Protein AF-A0AAW2YV71-F1 (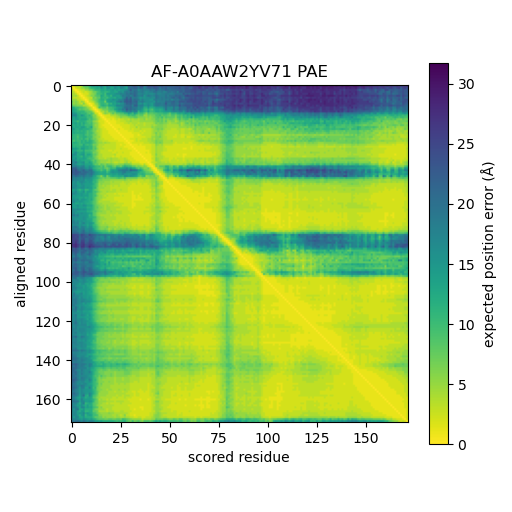afdb_monomer)

Nearest PDB structures (foldseek):
  8rc4-assembly1_h  TM=8.713E-01  e=5.509E-06  Homo sapiens
  9ep4-assembly1_A  TM=8.590E-01  e=9.848E-06  Homo sapiens
  3uq3-assembly1_A  TM=4.508E-01  e=1.657E-01  Saccharomyces cerevisiae S288C
  6sar-assembly1_A  TM=4.017E-01  e=3.109E-01  Escherichia coli K-12
  7dkh-assembly2_E  TM=3.532E-01  e=6.746E-01  Saccharomyces cerevisiae S288C

Organism: NCBI:txid1008807

Solvent-accessible surface area (backbone atoms only — not comparable to full-atom values): 9852 Å² total; per-residue (Å²): 110,70,75,58,56,63,54,47,59,76,73,52,87,81,46,64,68,55,30,50,52,49,17,51,56,24,47,79,67,70,35,34,68,61,15,39,49,37,44,47,73,71,49,59,90,79,58,54,58,69,58,52,52,51,38,29,53,27,27,45,74,71,67,37,47,49,52,23,56,46,51,47,62,64,59,54,50,92,49,79,88,56,69,70,78,56,72,64,56,52,53,51,63,72,68,45,96,66,82,50,74,91,44,61,85,46,57,79,52,64,64,58,46,53,50,51,33,52,50,22,55,79,69,65,36,60,70,57,25,51,51,45,56,54,56,63,67,36,77,77,60,41,83,87,52,53,71,66,58,42,48,53,50,47,53,50,41,50,52,54,43,53,52,51,50,45,58,50,61,76,72,108

Foldseek 3Di:
DVVVLVVVCVVDVLDLVSLLVQLVVCLVVLVLLSSLLSCLVNPVLPDALVSLLSNLVSCVVVLVLLLSLLSVVSSLPPPPVSAADDPVNLVSLLPRPDHDQVNLLLDLRPRVLVSNLVSCVVVVVVVSNVVSVVSCPDPLSDPPDDPVSVVVVNVVSSVVSSVVSSVVSVVD

Secondary structure (DSSP, 8-state):
-HHHHHHHTTT-TT-HHHHHHHHHHHHHTT-HHHHHHHHHHT-GGGS-HHHHHHHHHHHHHTT-HHHHHHHHHHHT-S-GGG-S--HHHHHHHHTSSS--GGGGGG---HHHHHHHHHHHHHTT-HHHHHHHHHHHT-GGG-TTS-HHHHHHHHHHHHHHHHHHHHHHHHH-

Mean predicted aligned error: 7.39 Å

Structure (mmCIF, N/CA/C/O backbone):
data_AF-A0AAW2YV71-F1
#
_entry.id   AF-A0AAW2YV71-F1
#
loop_
_atom_site.group_PDB
_atom_site.id
_atom_site.type_symbol
_atom_site.label_atom_id
_atom_site.label_alt_id
_atom_site.label_comp_id
_atom_site.label_asym_id
_atom_site.label_entity_id
_atom_site.label_seq_id
_atom_site.pdbx_PDB_ins_code
_atom_site.Cartn_x
_atom_site.Cartn_y
_atom_site.Cartn_z
_atom_site.occupancy
_atom_site.B_iso_or_equiv
_atom_site.auth_seq_id
_atom_site.auth_comp_id
_atom_site.auth_asym_id
_atom_site.auth_atom_id
_atom_site.pdbx_PDB_model_num
ATOM 1 N N . MET A 1 1 ? 15.832 10.268 -28.135 1.00 47.94 1 MET A N 1
ATOM 2 C CA . MET A 1 1 ? 15.521 10.468 -26.705 1.00 47.94 1 MET A CA 1
ATOM 3 C C . MET A 1 1 ? 16.607 9.906 -25.795 1.00 47.94 1 MET A C 1
ATOM 5 O O . MET A 1 1 ? 17.081 10.662 -24.960 1.00 47.94 1 MET A O 1
ATOM 9 N N . ASP A 1 2 ? 17.094 8.676 -26.006 1.00 49.88 2 ASP A N 1
ATOM 10 C CA . ASP A 1 2 ? 18.082 8.044 -25.104 1.00 49.88 2 ASP A CA 1
ATOM 11 C C . ASP A 1 2 ? 19.356 8.883 -24.848 1.00 49.88 2 ASP A C 1
ATOM 13 O O . ASP A 1 2 ? 19.810 8.979 -23.715 1.00 49.88 2 ASP A O 1
ATOM 17 N N . ARG A 1 3 ? 19.896 9.589 -25.857 1.00 48.59 3 ARG A N 1
ATOM 18 C CA . ARG A 1 3 ? 21.093 10.448 -25.691 1.00 48.59 3 ARG A CA 1
ATOM 19 C C . ARG A 1 3 ? 20.883 11.708 -24.839 1.00 48.59 3 ARG A C 1
ATOM 21 O O . ARG A 1 3 ? 21.855 12.217 -24.292 1.00 48.59 3 ARG A O 1
ATOM 28 N N . LEU A 1 4 ? 19.659 12.237 -24.766 1.00 51.41 4 LEU A N 1
ATOM 29 C CA . LEU A 1 4 ? 19.346 13.412 -23.939 1.00 51.41 4 LEU A CA 1
ATOM 30 C C . LEU A 1 4 ? 19.208 13.000 -22.473 1.00 51.41 4 LEU A C 1
ATOM 32 O O . LEU A 1 4 ? 19.786 13.637 -21.601 1.00 51.41 4 LEU A O 1
ATOM 36 N N . VAL A 1 5 ? 18.547 11.867 -22.236 1.00 53.09 5 VAL A N 1
ATOM 37 C CA . VAL A 1 5 ? 18.389 11.251 -20.915 1.00 53.09 5 VAL A CA 1
ATOM 38 C C . VAL A 1 5 ? 19.754 10.930 -20.290 1.00 53.09 5 VAL A C 1
ATOM 40 O O . VAL A 1 5 ? 20.014 11.325 -19.158 1.00 53.09 5 VAL A O 1
ATOM 43 N N . SER A 1 6 ? 20.687 10.336 -21.050 1.00 50.84 6 SER A N 1
ATOM 44 C CA . SER A 1 6 ? 22.065 10.075 -20.582 1.00 50.84 6 SER A CA 1
ATOM 45 C C . SER A 1 6 ? 22.850 11.331 -20.193 1.00 50.84 6 SER A C 1
ATOM 47 O O . SER A 1 6 ? 23.796 11.243 -19.416 1.00 50.84 6 SER A O 1
ATOM 49 N N . ARG A 1 7 ? 22.485 12.494 -20.742 1.00 48.72 7 ARG A N 1
ATOM 50 C CA . ARG A 1 7 ? 23.185 13.761 -20.505 1.00 48.72 7 ARG A CA 1
ATOM 51 C C . ARG A 1 7 ? 22.640 14.502 -19.284 1.00 48.72 7 ARG A C 1
ATOM 53 O O . ARG A 1 7 ? 23.411 15.169 -18.609 1.00 48.72 7 ARG A O 1
ATOM 60 N N . VAL A 1 8 ? 21.357 14.325 -18.968 1.00 50.69 8 VAL A N 1
ATOM 61 C CA . VAL A 1 8 ? 20.736 14.829 -17.730 1.00 50.69 8 VAL A CA 1
ATOM 62 C C . VAL A 1 8 ? 21.226 14.042 -16.505 1.00 50.69 8 VAL A C 1
ATOM 64 O O . VAL A 1 8 ? 21.525 14.655 -15.486 1.00 50.69 8 VAL A O 1
ATOM 67 N N . ILE A 1 9 ? 21.468 12.726 -16.643 1.00 50.69 9 ILE A N 1
ATOM 68 C CA . ILE A 1 9 ? 22.082 11.869 -15.600 1.00 50.69 9 ILE A CA 1
ATOM 69 C C . ILE A 1 9 ? 23.417 12.432 -15.076 1.00 50.69 9 ILE A C 1
ATOM 71 O O . ILE A 1 9 ? 23.764 12.228 -13.916 1.00 50.69 9 ILE A O 1
ATOM 75 N N . GLN A 1 10 ? 24.181 13.129 -15.923 1.00 51.56 10 GLN A N 1
ATOM 76 C CA . GLN A 1 10 ? 25.476 1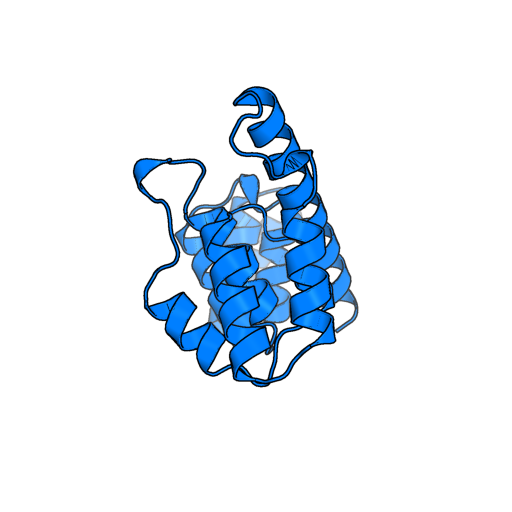3.703 -15.546 1.00 51.56 10 GLN A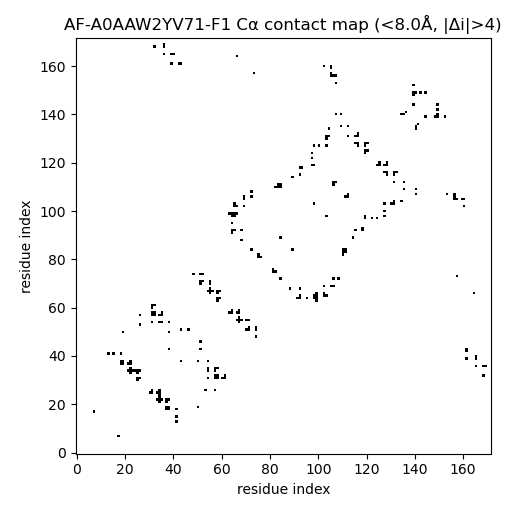 CA 1
ATOM 77 C C . GLN A 1 10 ? 25.370 15.065 -14.848 1.00 51.56 10 GLN A C 1
ATOM 79 O O . GLN A 1 10 ? 26.365 15.518 -14.288 1.00 51.56 10 GLN A O 1
ATOM 84 N N . LEU A 1 11 ? 24.214 15.732 -14.917 1.00 53.56 11 LEU A N 1
ATOM 85 C CA . LEU A 1 11 ? 24.061 17.129 -14.507 1.00 53.56 11 LEU A CA 1
ATOM 86 C C . LEU A 1 11 ? 23.401 17.281 -13.133 1.00 53.56 11 LEU A C 1
ATOM 88 O O . LEU A 1 11 ? 23.858 18.125 -12.369 1.00 53.56 11 LEU A O 1
ATOM 92 N N . ASP A 1 12 ? 22.397 16.462 -12.796 1.00 53.09 12 ASP A N 1
ATOM 93 C CA . ASP A 1 12 ? 21.813 16.438 -11.446 1.00 53.09 12 ASP A CA 1
ATOM 94 C C . ASP A 1 12 ? 21.115 15.092 -11.133 1.00 53.09 12 ASP A C 1
ATOM 96 O O . ASP A 1 12 ? 20.004 14.836 -11.602 1.00 53.09 12 ASP A O 1
ATOM 100 N N . PRO A 1 13 ? 21.742 14.199 -10.345 1.00 55.97 13 PRO A N 1
ATOM 101 C CA . PRO A 1 13 ? 21.164 12.908 -9.965 1.00 55.97 13 PRO A CA 1
ATOM 102 C C . PRO A 1 13 ? 19.967 12.978 -8.999 1.00 55.97 13 PRO A C 1
ATOM 104 O O . PRO A 1 13 ? 19.432 11.916 -8.662 1.00 55.97 13 PRO A O 1
ATOM 107 N N . GLN A 1 14 ? 19.603 14.171 -8.504 1.00 60.00 14 GLN A N 1
ATOM 108 C CA . GLN A 1 14 ? 18.511 14.398 -7.544 1.00 60.00 14 GLN A CA 1
ATOM 109 C C . GLN A 1 14 ? 17.298 15.122 -8.156 1.00 60.00 14 GLN A C 1
ATOM 111 O O . GLN A 1 14 ? 16.383 15.513 -7.431 1.00 60.00 14 GLN A O 1
ATOM 116 N N . ASP A 1 15 ? 17.262 15.299 -9.479 1.00 71.00 15 ASP A N 1
ATOM 117 C CA . ASP A 1 15 ? 16.137 15.955 -10.142 1.00 71.00 15 ASP A CA 1
ATOM 118 C C . ASP A 1 15 ? 14.883 15.054 -10.156 1.00 71.00 15 ASP A C 1
ATOM 120 O O . ASP A 1 15 ? 14.797 14.049 -10.868 1.00 71.00 15 ASP A O 1
ATOM 124 N N . VAL A 1 16 ? 13.865 15.450 -9.389 1.00 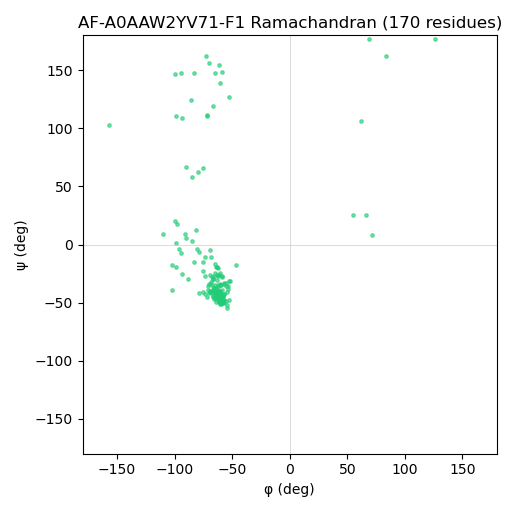67.06 16 VAL A N 1
ATOM 125 C CA . VAL A 1 16 ? 12.561 14.770 -9.299 1.00 67.06 16 VAL A CA 1
ATOM 126 C C . VAL A 1 16 ? 11.879 14.657 -10.670 1.00 67.06 16 VAL A C 1
ATOM 128 O O . VAL A 1 16 ? 11.211 13.658 -10.952 1.00 67.06 16 VAL A O 1
ATOM 131 N N . MET A 1 17 ? 12.074 15.643 -11.554 1.00 70.19 17 MET A N 1
ATOM 132 C CA . MET A 1 17 ? 11.511 15.633 -12.909 1.00 70.19 17 MET A CA 1
ATOM 133 C C . MET A 1 17 ? 12.179 14.581 -13.793 1.00 70.19 17 MET A C 1
ATOM 135 O O . MET A 1 17 ? 11.521 13.971 -14.641 1.00 70.19 17 MET A O 1
ATOM 139 N N . PHE A 1 18 ? 13.473 14.338 -13.584 1.00 75.50 18 PHE A N 1
ATOM 140 C CA . PHE A 1 18 ? 14.204 13.297 -14.292 1.00 75.50 18 PHE A CA 1
ATOM 141 C C . PHE A 1 18 ? 13.680 11.907 -13.927 1.00 75.50 18 PHE A C 1
ATOM 143 O O . PHE A 1 18 ? 13.408 11.100 -14.816 1.00 75.50 18 PHE A O 1
ATOM 150 N N . ASP A 1 19 ? 13.487 11.629 -12.640 1.00 72.12 19 ASP A N 1
ATOM 151 C CA . ASP A 1 19 ? 13.000 10.321 -12.202 1.00 72.12 19 ASP A CA 1
ATOM 152 C C . ASP A 1 19 ? 11.544 10.065 -12.619 1.00 72.12 19 ASP A C 1
ATOM 154 O O . ASP A 1 19 ? 11.208 8.934 -12.972 1.00 72.12 19 ASP A O 1
ATOM 158 N N . ALA A 1 20 ? 10.702 11.103 -12.695 1.00 71.94 20 ALA A N 1
ATOM 159 C CA . ALA A 1 20 ? 9.371 10.989 -13.296 1.00 71.94 20 ALA A CA 1
ATOM 160 C C . ALA A 1 20 ? 9.444 10.614 -14.790 1.00 71.94 20 ALA A C 1
ATOM 162 O O . ALA A 1 20 ? 8.748 9.702 -15.239 1.00 71.94 20 ALA A O 1
ATOM 163 N N . LEU A 1 21 ? 10.330 11.261 -15.558 1.00 79.06 21 LEU A N 1
ATOM 164 C CA . LEU A 1 21 ? 10.531 10.962 -16.980 1.00 79.06 21 LEU A CA 1
ATOM 165 C C . LEU A 1 21 ? 11.110 9.556 -17.204 1.00 79.06 21 LEU A C 1
ATOM 167 O O . LEU A 1 21 ? 10.716 8.856 -18.138 1.00 79.06 21 LEU A O 1
ATOM 171 N N . MET A 1 22 ? 12.040 9.127 -16.349 1.00 79.50 22 MET A N 1
ATOM 172 C CA . MET A 1 22 ? 12.558 7.760 -16.366 1.00 79.50 22 MET A CA 1
ATOM 173 C C . MET A 1 22 ? 11.468 6.751 -16.028 1.00 79.50 22 MET A C 1
ATOM 175 O O . MET A 1 22 ? 11.365 5.730 -16.708 1.00 79.50 22 MET A O 1
ATOM 179 N N . GLY A 1 23 ? 10.634 7.050 -15.029 1.00 80.31 23 GLY A N 1
ATOM 180 C CA . GLY A 1 23 ? 9.450 6.268 -14.693 1.00 80.31 23 GLY A CA 1
ATOM 181 C C . GLY A 1 23 ? 8.549 6.050 -15.907 1.00 80.31 23 GLY A C 1
ATOM 182 O O . GLY A 1 23 ? 8.198 4.910 -16.206 1.00 80.31 23 GLY A O 1
ATOM 183 N N . ASP A 1 24 ? 8.260 7.111 -16.660 1.00 81.38 24 ASP A N 1
ATOM 184 C CA . ASP A 1 24 ? 7.461 7.050 -17.889 1.00 81.38 24 ASP A CA 1
ATOM 185 C C . ASP A 1 24 ? 8.122 6.196 -18.979 1.00 81.38 24 ASP A C 1
ATOM 187 O O . ASP A 1 24 ? 7.484 5.316 -19.556 1.00 81.38 24 ASP A O 1
ATOM 191 N N . LEU A 1 25 ? 9.427 6.373 -19.208 1.00 85.94 25 LEU A N 1
ATOM 192 C CA . LEU A 1 25 ? 10.173 5.565 -20.174 1.00 85.94 25 LEU A CA 1
ATOM 193 C C . LEU A 1 25 ? 10.158 4.071 -19.809 1.00 85.94 25 LEU A C 1
ATOM 195 O O . LEU A 1 25 ? 10.072 3.212 -20.689 1.00 85.94 25 LEU A O 1
ATOM 199 N N . TYR A 1 26 ? 10.282 3.747 -18.521 1.00 87.88 26 TYR A N 1
ATOM 200 C CA . TYR A 1 26 ? 10.211 2.370 -18.044 1.00 87.88 26 TYR A CA 1
ATOM 201 C C . TYR A 1 26 ? 8.800 1.798 -18.163 1.00 87.88 26 TYR A C 1
ATOM 203 O O . TYR A 1 26 ? 8.659 0.651 -18.589 1.00 87.88 26 TYR A O 1
ATOM 211 N N . TYR A 1 27 ? 7.774 2.596 -17.866 1.00 86.81 27 TYR A N 1
ATOM 212 C CA . TYR A 1 27 ? 6.375 2.219 -18.048 1.00 86.81 27 TYR A CA 1
ATOM 213 C C . TYR A 1 27 ? 6.087 1.827 -19.503 1.00 86.81 27 TYR A C 1
ATOM 215 O O . TYR A 1 27 ? 5.607 0.723 -19.760 1.00 86.81 27 TYR A O 1
ATOM 223 N N . ASP A 1 28 ? 6.481 2.672 -20.461 1.00 88.88 28 ASP A N 1
ATOM 224 C CA . ASP A 1 28 ? 6.285 2.431 -21.898 1.00 88.88 28 ASP A CA 1
ATOM 225 C C . ASP A 1 28 ? 7.034 1.186 -22.400 1.00 88.88 28 ASP A C 1
ATOM 227 O O . ASP A 1 28 ? 6.636 0.546 -23.374 1.00 88.88 28 ASP A O 1
ATOM 231 N N . ARG A 1 29 ? 8.126 0.815 -21.721 1.00 91.62 29 ARG A N 1
ATOM 232 C CA . ARG A 1 29 ? 8.927 -0.385 -22.007 1.00 91.62 29 ARG A CA 1
ATOM 233 C C . ARG A 1 29 ? 8.471 -1.622 -21.223 1.00 91.62 29 ARG A C 1
ATOM 235 O O . ARG A 1 29 ? 9.188 -2.621 -21.241 1.00 91.62 29 ARG A O 1
ATOM 242 N N . ALA A 1 30 ? 7.332 -1.561 -20.528 1.00 90.50 30 ALA A N 1
ATOM 243 C CA . ALA A 1 30 ? 6.825 -2.614 -19.641 1.00 90.50 30 ALA A CA 1
ATOM 244 C C . ALA A 1 30 ? 7.818 -3.043 -18.537 1.00 90.50 30 ALA A C 1
ATOM 246 O O . ALA A 1 30 ? 7.762 -4.155 -18.012 1.00 90.50 30 ALA A O 1
ATOM 247 N N . LYS A 1 31 ? 8.736 -2.147 -18.161 1.00 91.81 31 LYS A N 1
ATOM 248 C CA . LYS A 1 31 ? 9.697 -2.311 -17.064 1.00 91.81 31 LYS A CA 1
ATOM 249 C C . LYS A 1 31 ? 9.086 -1.791 -15.766 1.00 91.81 31 LYS A C 1
ATOM 251 O O . LYS A 1 31 ? 9.465 -0.749 -15.232 1.00 91.81 31 LYS A O 1
ATOM 256 N N . TYR A 1 32 ? 8.054 -2.491 -15.303 1.00 92.81 32 TYR A N 1
ATOM 257 C CA . TYR A 1 32 ? 7.184 -2.022 -14.223 1.00 92.81 32 TYR A CA 1
ATOM 258 C C . TYR A 1 32 ? 7.913 -1.864 -12.885 1.00 92.81 32 TYR A C 1
ATOM 260 O O . TYR A 1 32 ? 7.656 -0.907 -12.157 1.00 92.81 32 TYR A O 1
ATOM 268 N N . LYS A 1 33 ? 8.856 -2.760 -12.571 1.00 93.25 33 LYS A N 1
ATOM 269 C CA . LYS A 1 33 ? 9.656 -2.683 -11.341 1.00 93.25 33 LYS A CA 1
ATOM 270 C C . LYS A 1 33 ? 10.522 -1.424 -11.338 1.00 93.25 33 LYS A C 1
ATOM 272 O O . LYS A 1 33 ? 10.515 -0.672 -10.367 1.00 93.25 33 LYS A O 1
ATOM 277 N N . GLU A 1 34 ? 11.248 -1.183 -12.424 1.00 90.25 34 GLU A N 1
ATOM 278 C CA . GLU A 1 34 ? 12.135 -0.031 -12.569 1.00 90.25 34 GLU A CA 1
ATOM 279 C C . GLU A 1 34 ? 11.356 1.284 -12.577 1.00 90.25 34 GLU A C 1
ATOM 281 O O . GLU A 1 34 ? 11.802 2.253 -11.965 1.00 90.25 34 GLU A O 1
ATOM 286 N N . CYS A 1 35 ? 10.169 1.297 -13.193 1.00 89.31 35 CYS A N 1
ATOM 287 C CA . CYS A 1 35 ? 9.247 2.429 -13.142 1.00 89.31 35 CYS A CA 1
ATOM 288 C C . CYS A 1 35 ? 8.932 2.824 -11.692 1.00 89.31 35 CYS A C 1
ATOM 290 O O . CYS A 1 35 ? 9.163 3.967 -11.299 1.00 89.31 35 CYS A O 1
ATOM 292 N N . VAL A 1 36 ? 8.472 1.867 -10.878 1.00 88.94 36 VAL A N 1
ATOM 293 C CA . VAL A 1 36 ? 8.100 2.143 -9.484 1.00 88.94 36 VAL A CA 1
ATOM 294 C C . VAL A 1 36 ? 9.327 2.526 -8.658 1.00 88.94 36 VAL A C 1
ATOM 296 O O . VAL A 1 36 ? 9.273 3.511 -7.931 1.00 88.94 36 VAL A O 1
ATOM 299 N N . LEU A 1 37 ? 10.456 1.823 -8.797 1.00 89.44 37 LEU A N 1
ATOM 300 C CA . LEU A 1 37 ? 11.683 2.148 -8.057 1.00 89.44 37 LEU A CA 1
ATOM 301 C C . LEU A 1 37 ? 12.159 3.584 -8.305 1.00 89.44 37 LEU A C 1
ATOM 303 O O . LEU A 1 37 ? 12.534 4.264 -7.352 1.00 89.44 37 LEU A O 1
ATOM 307 N N . HIS A 1 38 ? 12.114 4.056 -9.553 1.00 83.88 38 HIS A N 1
ATOM 308 C CA . HIS A 1 38 ? 12.497 5.431 -9.880 1.00 83.88 38 HIS A CA 1
ATOM 309 C C . HIS A 1 38 ? 11.555 6.464 -9.258 1.00 83.88 38 HIS A C 1
ATOM 311 O O . HIS A 1 38 ? 12.028 7.457 -8.710 1.00 83.88 38 HIS A O 1
ATOM 317 N N . VAL A 1 39 ? 10.244 6.214 -9.263 1.00 81.88 39 VAL A N 1
ATOM 318 C CA . VAL A 1 39 ? 9.278 7.114 -8.615 1.00 81.88 39 VAL A CA 1
ATOM 319 C C . VAL A 1 39 ? 9.460 7.123 -7.093 1.00 81.88 39 VAL A C 1
ATOM 321 O O . VAL A 1 39 ? 9.494 8.185 -6.475 1.00 81.88 39 VAL A O 1
ATOM 324 N N . LEU A 1 40 ? 9.624 5.955 -6.466 1.00 82.94 40 LEU A N 1
ATOM 325 C CA . LEU A 1 40 ? 9.761 5.854 -5.009 1.00 82.94 40 LEU A CA 1
ATOM 326 C C . LEU A 1 40 ? 11.068 6.477 -4.484 1.00 82.94 40 LEU A C 1
ATOM 328 O O . LEU A 1 40 ? 11.094 6.966 -3.353 1.00 82.94 40 LEU A O 1
ATOM 332 N N . LYS A 1 41 ? 12.134 6.504 -5.298 1.00 79.31 41 LYS A N 1
ATOM 333 C CA . LYS A 1 41 ? 13.461 7.025 -4.927 1.00 79.31 41 LYS A CA 1
ATOM 334 C C . LYS A 1 41 ? 13.431 8.470 -4.408 1.00 79.31 41 LYS A C 1
ATOM 336 O O . LYS A 1 41 ? 14.198 8.793 -3.506 1.00 79.31 41 LYS A O 1
ATOM 341 N N . ASN A 1 42 ? 12.529 9.315 -4.915 1.00 68.38 42 ASN A N 1
ATOM 342 C CA . ASN A 1 42 ? 12.416 10.723 -4.497 1.00 68.38 42 ASN A CA 1
ATOM 343 C C . ASN A 1 42 ? 11.323 10.996 -3.462 1.00 68.38 42 ASN A C 1
ATOM 345 O O . ASN A 1 42 ? 10.943 12.148 -3.282 1.00 68.38 42 ASN A O 1
ATOM 349 N N . LYS A 1 43 ? 10.831 9.960 -2.771 1.00 68.06 43 LYS A N 1
ATOM 350 C CA . LYS A 1 43 ? 9.694 10.034 -1.842 1.00 68.06 43 LYS A CA 1
ATOM 351 C C . LYS A 1 43 ? 8.389 10.459 -2.563 1.00 68.06 43 LYS A C 1
ATOM 353 O O . LYS A 1 43 ? 8.188 11.633 -2.862 1.00 68.06 43 LYS A O 1
ATOM 358 N N . PRO A 1 44 ? 7.444 9.525 -2.781 1.00 57.88 44 PRO A N 1
ATOM 359 C CA . PRO A 1 44 ? 6.144 9.694 -3.454 1.00 57.88 44 PRO A CA 1
ATOM 360 C C . PRO A 1 44 ? 5.288 10.899 -3.053 1.00 57.88 44 PRO A C 1
ATOM 362 O O . PRO A 1 44 ? 4.389 11.273 -3.795 1.00 57.88 44 PRO A O 1
ATOM 365 N N . ILE A 1 45 ? 5.569 11.510 -1.902 1.00 55.50 45 ILE A N 1
ATOM 366 C CA . ILE A 1 45 ? 4.838 12.640 -1.317 1.00 55.50 45 ILE A CA 1
ATOM 367 C C . ILE A 1 45 ? 4.885 13.889 -2.223 1.00 55.50 45 ILE A C 1
ATOM 369 O O . ILE A 1 45 ? 4.028 14.760 -2.120 1.00 55.50 45 ILE A O 1
ATOM 373 N N . VAL A 1 46 ? 5.851 13.969 -3.143 1.00 58.59 46 VAL A N 1
ATOM 374 C CA . VAL A 1 46 ? 6.021 15.104 -4.072 1.00 58.59 46 VAL A CA 1
ATOM 375 C C . VAL A 1 46 ? 5.337 14.868 -5.430 1.00 58.59 46 VAL A C 1
ATOM 377 O O . VAL A 1 46 ? 5.278 15.770 -6.265 1.00 58.59 46 VAL A O 1
ATOM 380 N N . PHE A 1 47 ? 4.822 13.665 -5.692 1.00 65.81 47 PHE A N 1
ATOM 381 C CA . PHE A 1 47 ? 4.371 13.288 -7.030 1.00 65.81 47 PHE A CA 1
ATOM 382 C C . PHE A 1 47 ? 2.876 13.520 -7.249 1.00 65.81 47 PHE A C 1
ATOM 384 O O . PHE A 1 47 ? 2.057 13.374 -6.348 1.00 65.81 47 PHE A O 1
ATOM 391 N N . SER A 1 48 ? 2.521 13.855 -8.491 1.00 74.25 48 SER A N 1
ATOM 392 C CA . SER A 1 48 ? 1.130 14.045 -8.900 1.00 74.25 48 SER A CA 1
ATOM 393 C C . SER A 1 48 ? 0.355 12.726 -8.932 1.00 74.25 48 SER A C 1
ATOM 395 O O . SER A 1 48 ? 0.922 11.658 -9.186 1.00 74.25 48 SER A O 1
ATOM 397 N N . ASP A 1 49 ? -0.972 12.809 -8.806 1.00 79.81 49 ASP A N 1
ATOM 398 C CA . ASP A 1 49 ? -1.879 11.657 -8.911 1.00 79.81 49 ASP A CA 1
ATOM 399 C C . ASP A 1 49 ? -1.662 10.839 -10.188 1.00 79.81 49 ASP A C 1
ATOM 401 O O . ASP A 1 49 ? -1.853 9.625 -10.200 1.00 79.81 49 ASP A O 1
ATOM 405 N N . VAL A 1 50 ? -1.253 11.490 -11.282 1.00 82.12 50 VAL A N 1
ATOM 406 C CA . VAL A 1 50 ? -0.965 10.826 -12.560 1.00 82.12 50 VAL A CA 1
ATOM 407 C C . VAL A 1 50 ? 0.205 9.853 -12.416 1.00 82.12 50 VAL A C 1
ATOM 409 O O . VAL A 1 50 ? 0.118 8.718 -12.883 1.00 82.12 50 VAL A O 1
ATOM 412 N N . VAL A 1 51 ? 1.285 10.273 -11.754 1.00 82.44 51 VAL A N 1
ATOM 413 C CA . VAL A 1 51 ? 2.478 9.440 -11.546 1.00 82.44 51 VAL A CA 1
ATOM 414 C C . VAL A 1 51 ? 2.170 8.298 -10.577 1.00 82.44 51 VAL A C 1
ATOM 416 O O . VAL A 1 51 ? 2.541 7.149 -10.829 1.00 82.44 51 VAL A O 1
ATOM 419 N N . LEU A 1 52 ? 1.420 8.575 -9.509 1.00 84.00 52 LEU A N 1
ATOM 420 C CA . LEU A 1 52 ? 1.023 7.551 -8.542 1.00 84.00 52 LEU A CA 1
ATOM 421 C C . LEU A 1 52 ? 0.075 6.509 -9.160 1.00 84.00 52 LEU A C 1
ATOM 423 O O . LEU A 1 52 ? 0.260 5.312 -8.944 1.00 84.00 52 LEU A O 1
ATOM 427 N N . LYS A 1 53 ? -0.869 6.922 -10.019 1.00 86.75 53 LYS A N 1
ATOM 428 C CA . LYS A 1 53 ? -1.726 5.996 -10.785 1.00 86.75 53 LYS A CA 1
ATOM 429 C C . LYS A 1 53 ? -0.925 5.101 -11.732 1.00 86.75 53 LYS A C 1
ATOM 431 O O . LYS A 1 53 ? -1.253 3.925 -11.876 1.00 86.75 53 LYS A O 1
ATOM 436 N N . LYS A 1 54 ? 0.145 5.610 -12.356 1.00 88.50 54 LYS A N 1
ATOM 437 C CA . LYS A 1 54 ? 1.063 4.761 -13.140 1.00 88.50 54 LYS A CA 1
ATOM 438 C C . LYS A 1 54 ? 1.759 3.731 -12.251 1.00 88.50 54 LYS A 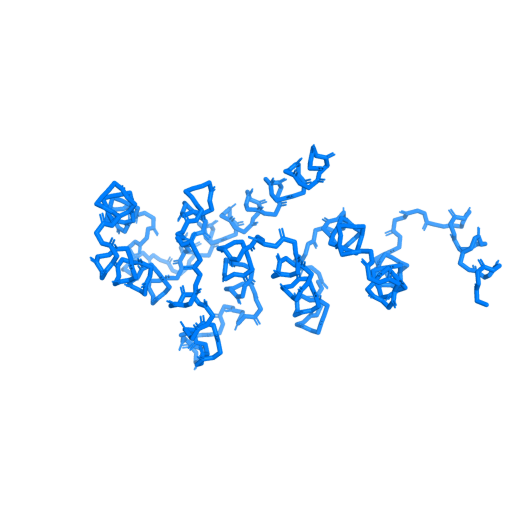C 1
ATOM 440 O O . LYS A 1 54 ? 1.821 2.563 -12.626 1.00 88.50 54 LYS A O 1
ATOM 445 N N . CYS A 1 55 ? 2.204 4.128 -11.058 1.00 88.88 55 CYS A N 1
ATOM 446 C CA . CYS A 1 55 ? 2.797 3.195 -10.096 1.00 88.88 55 CYS A CA 1
ATOM 447 C C . CYS A 1 55 ? 1.813 2.101 -9.678 1.00 88.88 55 CYS A C 1
ATOM 449 O O . CYS A 1 55 ? 2.191 0.936 -9.644 1.00 88.88 55 CYS A O 1
ATOM 451 N N . MET A 1 56 ? 0.549 2.447 -9.429 1.00 90.06 56 MET A N 1
ATOM 452 C CA . MET A 1 56 ? -0.502 1.464 -9.148 1.00 90.06 56 MET A CA 1
ATOM 453 C C . MET A 1 56 ? -0.647 0.436 -10.277 1.00 90.06 56 MET A C 1
ATOM 455 O O . MET A 1 56 ? -0.627 -0.765 -10.018 1.00 90.06 56 MET A O 1
ATOM 459 N N . ASN A 1 57 ? -0.707 0.884 -11.535 1.00 90.06 57 ASN A N 1
ATOM 460 C CA . ASN A 1 57 ? -0.781 -0.022 -12.686 1.00 90.06 57 ASN A CA 1
ATOM 461 C C . ASN A 1 57 ? 0.455 -0.938 -12.774 1.00 90.06 57 ASN A C 1
ATOM 463 O O . ASN A 1 57 ? 0.325 -2.127 -13.061 1.00 90.06 57 ASN A O 1
ATOM 467 N N . CYS A 1 58 ? 1.653 -0.410 -12.499 1.00 92.75 58 CYS A N 1
ATOM 468 C CA . CYS A 1 58 ? 2.875 -1.213 -12.424 1.00 92.75 58 CYS A CA 1
ATOM 469 C C . CYS A 1 58 ? 2.800 -2.269 -11.318 1.00 92.75 58 CYS A C 1
ATOM 471 O O . CYS A 1 58 ? 3.169 -3.417 -11.545 1.00 92.75 58 CYS A O 1
ATOM 473 N N . LEU A 1 59 ? 2.316 -1.900 -10.129 1.00 91.81 59 LEU A N 1
ATOM 474 C CA . LEU A 1 59 ? 2.151 -2.826 -9.009 1.00 91.81 59 LEU A CA 1
ATOM 475 C C . LEU A 1 59 ? 1.154 -3.934 -9.352 1.00 91.81 59 LEU A C 1
ATOM 477 O O . LEU A 1 59 ? 1.438 -5.100 -9.095 1.00 91.81 59 LEU A O 1
ATOM 481 N N . GLU A 1 60 ? 0.037 -3.605 -10.001 1.00 89.56 60 GLU A N 1
ATOM 482 C CA . GLU A 1 60 ? -0.918 -4.599 -10.502 1.00 89.56 60 GLU A CA 1
ATOM 483 C C . GLU A 1 60 ? -0.279 -5.550 -11.523 1.00 89.56 60 GLU A C 1
ATOM 485 O O . GLU A 1 60 ? -0.459 -6.762 -11.417 1.00 89.56 60 GLU A O 1
ATOM 490 N N . ALA A 1 61 ? 0.519 -5.030 -12.462 1.00 89.81 61 ALA A N 1
ATOM 491 C CA . ALA A 1 61 ? 1.237 -5.846 -13.443 1.00 89.81 61 ALA A CA 1
ATOM 492 C C . ALA A 1 61 ? 2.309 -6.756 -12.810 1.00 89.81 61 ALA A C 1
ATOM 494 O O . ALA A 1 61 ? 2.602 -7.825 -13.340 1.00 89.81 61 ALA A O 1
ATOM 495 N N . LEU A 1 62 ? 2.867 -6.359 -11.662 1.00 90.81 62 LEU A N 1
ATOM 496 C CA . LEU A 1 62 ? 3.797 -7.157 -10.851 1.00 90.81 62 LEU A CA 1
ATOM 497 C C . LEU A 1 62 ? 3.084 -8.122 -9.885 1.00 90.81 62 LEU A C 1
ATOM 499 O O . LEU A 1 62 ? 3.738 -8.773 -9.068 1.00 90.81 62 LEU A O 1
ATOM 503 N N . GLY A 1 63 ? 1.750 -8.187 -9.923 1.00 89.06 63 GLY A N 1
ATOM 504 C CA . GLY A 1 63 ? 0.946 -8.984 -8.998 1.00 89.06 63 GLY A CA 1
ATOM 505 C C . GLY A 1 63 ? 0.905 -8.434 -7.568 1.00 89.06 63 GLY A C 1
ATOM 506 O O . GLY A 1 63 ? 0.383 -9.095 -6.677 1.00 89.06 63 GLY A O 1
ATOM 507 N N . GLN A 1 64 ? 1.430 -7.233 -7.314 1.00 90.75 64 GLN A N 1
ATOM 508 C CA . GLN A 1 64 ? 1.453 -6.553 -6.011 1.00 90.75 64 GLN A CA 1
ATOM 509 C C . GLN A 1 64 ? 0.142 -5.797 -5.770 1.00 90.75 64 GLN A C 1
ATOM 511 O O . GLN A 1 64 ? 0.095 -4.577 -5.605 1.00 90.75 64 GLN A O 1
ATOM 516 N N . HIS A 1 65 ? -0.965 -6.528 -5.805 1.00 89.19 65 HIS A N 1
ATOM 517 C CA . HIS A 1 65 ? -2.284 -5.918 -5.849 1.00 89.19 65 HIS A CA 1
ATOM 518 C C . HIS A 1 65 ? -2.689 -5.234 -4.541 1.00 89.19 65 HIS A C 1
ATOM 520 O O . HIS A 1 65 ? -3.210 -4.124 -4.576 1.00 89.19 65 HIS A O 1
ATOM 526 N N . THR A 1 66 ? -2.414 -5.838 -3.380 1.00 92.19 66 THR A N 1
ATOM 527 C CA . THR A 1 66 ? -2.706 -5.191 -2.090 1.00 92.19 66 THR A CA 1
ATOM 528 C C . THR A 1 66 ? -1.852 -3.932 -1.898 1.00 92.19 66 THR A C 1
ATOM 530 O O . THR A 1 66 ? -2.363 -2.932 -1.402 1.00 92.19 66 THR A O 1
ATOM 533 N N . ALA A 1 67 ? -0.601 -3.919 -2.381 1.00 92.88 67 ALA A N 1
ATOM 534 C CA . ALA A 1 67 ? 0.225 -2.708 -2.402 1.00 92.88 67 ALA A CA 1
ATOM 535 C C . ALA A 1 67 ? -0.339 -1.624 -3.337 1.00 92.88 67 ALA A C 1
ATOM 537 O O . ALA A 1 67 ? -0.331 -0.452 -2.974 1.00 92.88 67 ALA A O 1
ATOM 538 N N . SER A 1 68 ? -0.865 -1.991 -4.514 1.00 91.44 68 SER A N 1
ATOM 539 C CA . SER A 1 68 ? -1.560 -1.046 -5.410 1.00 91.44 68 SER A CA 1
ATOM 540 C C . SER A 1 68 ? -2.741 -0.368 -4.704 1.00 91.44 68 SER A C 1
ATOM 542 O O . SER A 1 68 ? -2.916 0.847 -4.778 1.00 91.44 68 SER A O 1
ATOM 544 N N . VAL A 1 69 ? -3.516 -1.142 -3.943 1.00 90.56 69 VAL A N 1
ATOM 545 C CA . VAL A 1 69 ? -4.667 -0.640 -3.180 1.00 90.56 69 VAL A CA 1
ATOM 546 C C . VAL A 1 69 ? -4.217 0.263 -2.028 1.00 90.56 69 VAL A C 1
ATOM 548 O O . VAL A 1 69 ? -4.811 1.317 -1.816 1.00 90.56 69 VAL A O 1
ATOM 551 N N . ALA A 1 70 ? -3.136 -0.092 -1.328 1.00 91.19 70 ALA A N 1
ATOM 552 C CA . ALA A 1 70 ? -2.547 0.763 -0.298 1.00 91.19 70 ALA A CA 1
ATOM 553 C C . ALA A 1 70 ? -2.050 2.099 -0.882 1.00 91.19 70 ALA A C 1
ATOM 555 O O . ALA A 1 70 ? -2.324 3.155 -0.312 1.00 91.19 70 ALA A O 1
ATOM 556 N N . MET A 1 71 ? -1.406 2.061 -2.057 1.00 89.75 71 MET A N 1
ATOM 557 C CA . MET A 1 71 ? -0.948 3.239 -2.805 1.00 89.75 71 MET A CA 1
ATOM 558 C C . MET A 1 71 ? -2.109 4.165 -3.189 1.00 89.75 71 MET A C 1
ATOM 560 O O . MET A 1 71 ? -1.954 5.384 -3.166 1.00 89.75 71 MET A O 1
ATOM 564 N N . HIS A 1 72 ? -3.288 3.619 -3.497 1.00 88.62 72 HIS A N 1
ATOM 565 C CA . HIS A 1 72 ? -4.452 4.431 -3.847 1.00 88.62 72 HIS A CA 1
ATOM 566 C C . HIS A 1 72 ? -4.869 5.392 -2.720 1.00 88.62 72 HIS A C 1
ATOM 568 O O . HIS A 1 72 ? -5.223 6.534 -3.013 1.00 88.62 72 HIS A O 1
ATOM 574 N N . GLN A 1 73 ? -4.735 5.002 -1.444 1.00 87.81 73 GLN A N 1
ATOM 575 C CA . GLN A 1 73 ? -5.000 5.901 -0.308 1.00 87.81 73 GLN A CA 1
ATOM 576 C C . GLN A 1 73 ? -4.116 7.164 -0.343 1.00 87.81 73 GLN A C 1
ATOM 578 O O . GLN A 1 73 ? -4.520 8.213 0.147 1.00 87.81 73 GLN A O 1
ATOM 583 N N . ILE A 1 74 ? -2.914 7.087 -0.934 1.00 85.81 74 ILE A N 1
ATOM 584 C CA . ILE A 1 74 ? -2.026 8.248 -1.122 1.00 85.81 74 ILE A CA 1
ATOM 585 C C . ILE A 1 74 ? -2.602 9.190 -2.187 1.00 85.81 74 ILE A C 1
ATOM 587 O O . ILE A 1 74 ? -2.555 10.403 -2.017 1.00 85.81 74 ILE A O 1
ATOM 591 N N . THR A 1 75 ? -3.177 8.635 -3.260 1.00 79.25 75 THR A N 1
ATOM 592 C CA . THR A 1 75 ? -3.702 9.398 -4.411 1.00 79.25 75 THR A CA 1
ATOM 593 C C . THR A 1 75 ? -5.009 10.132 -4.139 1.00 79.25 75 THR A C 1
ATOM 595 O O . THR A 1 75 ? -5.295 11.128 -4.789 1.00 79.25 75 THR A O 1
ATOM 598 N N . VAL A 1 76 ? -5.819 9.642 -3.198 1.00 73.50 76 VAL A N 1
ATOM 599 C CA . VAL A 1 76 ? -7.104 10.268 -2.838 1.00 73.50 76 VAL A CA 1
ATOM 600 C C . VAL A 1 76 ? -6.888 11.539 -1.995 1.00 73.50 76 VAL A C 1
ATOM 602 O O . VAL A 1 76 ? -7.776 12.387 -1.907 1.00 73.50 76 VAL A O 1
ATOM 605 N N . GLY A 1 77 ? -5.674 11.728 -1.459 1.00 62.72 77 GLY A N 1
ATOM 606 C CA . GLY A 1 77 ? -5.304 12.877 -0.637 1.00 62.72 77 GLY A CA 1
ATOM 607 C C . GLY A 1 77 ? -5.991 12.882 0.733 1.00 62.72 77 GLY A C 1
ATOM 608 O O . GLY A 1 77 ? -6.819 12.032 1.043 1.00 62.72 77 GLY A O 1
ATOM 609 N N . ASP A 1 78 ? -5.648 13.864 1.570 1.00 56.81 78 ASP A N 1
ATOM 610 C CA . ASP A 1 78 ? -6.269 14.049 2.893 1.00 56.81 78 ASP A CA 1
ATOM 611 C C . ASP A 1 78 ? -7.629 14.784 2.808 1.00 56.81 78 ASP A C 1
ATOM 613 O O . ASP A 1 78 ? -8.132 15.263 3.826 1.00 56.81 78 ASP A O 1
ATOM 617 N N . ASP A 1 79 ? -8.208 14.933 1.607 1.00 52.62 79 ASP A N 1
ATOM 618 C CA . ASP A 1 79 ? -9.471 15.646 1.403 1.00 52.62 79 ASP A CA 1
ATOM 619 C C . ASP A 1 79 ? -10.642 14.807 1.955 1.00 52.62 79 ASP A C 1
ATOM 621 O O . ASP A 1 79 ? -10.980 13.763 1.389 1.00 52.62 79 ASP A O 1
ATOM 625 N N . PRO A 1 80 ? -11.301 15.247 3.047 1.00 48.62 80 PRO A N 1
ATOM 626 C CA . PRO A 1 80 ? -12.389 14.502 3.681 1.00 48.62 80 PRO A CA 1
ATOM 627 C C . PRO A 1 80 ? -13.609 14.321 2.766 1.00 48.62 80 PRO A C 1
ATOM 629 O O . PRO A 1 80 ? -14.442 13.452 3.019 1.00 48.62 80 PRO A O 1
ATOM 632 N N . SER A 1 81 ? -13.723 15.143 1.716 1.00 45.31 81 SER A N 1
ATOM 633 C CA . SER A 1 81 ? -14.785 15.091 0.701 1.00 45.31 81 SER A CA 1
ATOM 634 C C . SER A 1 81 ? -14.603 13.933 -0.284 1.00 45.31 81 SER A C 1
ATOM 636 O O . SER A 1 81 ? -15.569 13.496 -0.909 1.00 45.31 81 SER A O 1
ATOM 638 N N . SER A 1 82 ? -13.366 13.454 -0.424 1.00 52.69 82 SER A N 1
ATOM 639 C CA . SER A 1 82 ? -12.948 12.396 -1.350 1.00 52.69 82 SER A CA 1
ATOM 640 C C . SER A 1 82 ? -13.039 10.999 -0.734 1.00 52.69 82 SER A C 1
ATOM 642 O O . SER A 1 82 ? -12.592 10.031 -1.345 1.00 52.69 82 SER A O 1
ATOM 644 N N . GLY A 1 83 ? -13.581 10.899 0.485 1.00 52.75 83 GLY A N 1
ATOM 645 C CA . GLY A 1 83 ? -13.576 9.689 1.296 1.00 52.75 83 GLY A CA 1
ATOM 646 C C . GLY A 1 83 ? -14.127 8.468 0.562 1.00 52.75 83 GLY A C 1
ATOM 647 O O . GLY A 1 83 ? -15.248 8.478 0.050 1.00 52.75 83 GLY A O 1
ATOM 648 N N . GLY A 1 84 ? -13.331 7.399 0.558 1.00 63.41 84 GLY A N 1
ATOM 649 C CA . GLY A 1 84 ? -13.702 6.100 0.012 1.00 63.41 84 GLY A CA 1
ATOM 650 C C . GLY A 1 84 ? -12.719 5.553 -1.020 1.00 63.41 84 GLY A C 1
ATOM 651 O O . GLY A 1 84 ? -11.713 6.159 -1.391 1.00 63.41 84 GLY A O 1
ATOM 652 N N . PHE A 1 85 ? -13.011 4.342 -1.471 1.00 69.56 85 PHE A N 1
ATOM 653 C CA . PHE A 1 85 ? -12.342 3.705 -2.598 1.00 69.56 85 PHE A CA 1
ATOM 654 C C . PHE A 1 85 ? -13.207 3.856 -3.847 1.00 69.56 85 PHE A C 1
ATOM 656 O O . PHE A 1 85 ? -14.438 3.844 -3.772 1.00 69.56 85 PHE A O 1
ATOM 663 N N . ASP A 1 86 ? -12.579 3.982 -5.016 1.00 72.00 86 ASP A N 1
ATOM 664 C CA . ASP A 1 86 ? -13.339 3.952 -6.258 1.00 72.00 86 ASP A CA 1
ATOM 665 C C . ASP A 1 86 ? -13.829 2.518 -6.564 1.00 72.00 86 ASP A C 1
ATOM 667 O O . ASP A 1 86 ? -13.344 1.509 -6.034 1.00 72.00 86 ASP A O 1
ATOM 671 N N . LYS A 1 87 ? -14.825 2.402 -7.448 1.00 71.56 87 LYS A N 1
ATOM 672 C CA . LYS A 1 87 ? -15.394 1.100 -7.836 1.00 71.56 87 LYS A CA 1
ATOM 673 C C . LYS A 1 87 ? -14.360 0.180 -8.500 1.00 71.56 87 LYS A C 1
ATOM 675 O O . LYS A 1 87 ? -14.515 -1.040 -8.469 1.00 71.56 87 LYS A O 1
ATOM 680 N N . LYS A 1 88 ? -13.324 0.748 -9.121 1.00 75.44 88 LYS A N 1
ATOM 681 C CA . LYS A 1 88 ? -12.276 -0.014 -9.799 1.00 75.44 88 LYS A CA 1
ATOM 682 C C . LYS A 1 88 ? -11.391 -0.709 -8.767 1.00 75.44 88 LYS A C 1
ATOM 684 O O . LYS A 1 88 ? -11.163 -1.904 -8.902 1.00 75.44 88 LYS A O 1
ATOM 689 N N . VAL A 1 89 ? -10.991 -0.006 -7.711 1.00 75.19 89 VAL A N 1
ATOM 690 C CA . VAL A 1 89 ? -10.258 -0.545 -6.563 1.00 75.19 89 VAL A CA 1
ATOM 691 C C . VAL A 1 89 ? -11.053 -1.671 -5.910 1.00 75.19 89 VAL A C 1
ATOM 693 O O . VAL A 1 89 ? -10.513 -2.759 -5.741 1.00 75.19 89 VAL A O 1
ATOM 696 N N . PHE A 1 90 ? -12.345 -1.462 -5.633 1.00 74.81 90 PHE A N 1
ATOM 697 C CA . PHE A 1 90 ? -13.218 -2.506 -5.081 1.00 74.81 90 PHE A CA 1
ATOM 698 C C . PHE A 1 90 ? -13.230 -3.781 -5.934 1.00 74.81 90 PHE A C 1
ATOM 700 O O . PHE A 1 90 ? -12.984 -4.879 -5.433 1.00 74.81 90 PHE A O 1
ATOM 707 N N . ASN A 1 91 ? -13.491 -3.632 -7.236 1.00 77.88 91 ASN A N 1
ATOM 708 C CA . ASN A 1 91 ? -13.525 -4.758 -8.165 1.00 77.88 91 ASN A CA 1
ATOM 709 C C . ASN A 1 91 ? -12.161 -5.451 -8.241 1.00 77.88 91 ASN A C 1
ATOM 711 O O . ASN A 1 91 ? -12.095 -6.676 -8.188 1.00 77.88 91 ASN A O 1
ATOM 715 N N . ASN A 1 92 ? -11.075 -4.678 -8.311 1.00 75.12 92 ASN A N 1
ATOM 716 C CA . ASN A 1 92 ? -9.722 -5.212 -8.354 1.00 75.12 92 ASN A CA 1
ATOM 717 C C . ASN A 1 92 ? -9.446 -6.058 -7.108 1.00 75.12 92 ASN A C 1
ATOM 719 O O . ASN A 1 92 ? -9.064 -7.213 -7.264 1.00 75.12 92 ASN A O 1
ATOM 723 N N . VAL A 1 93 ? -9.726 -5.547 -5.900 1.00 77.94 93 VAL A N 1
ATOM 724 C CA . VAL A 1 93 ? -9.492 -6.260 -4.628 1.00 77.94 93 VAL A CA 1
ATOM 725 C C . VAL A 1 93 ? -10.309 -7.559 -4.550 1.00 77.94 93 VAL A C 1
ATOM 727 O O . VAL A 1 93 ? -9.782 -8.615 -4.186 1.00 77.94 93 VAL A O 1
ATOM 730 N N . ASN A 1 94 ? -11.580 -7.511 -4.960 1.00 75.12 94 ASN A N 1
ATOM 731 C CA . ASN A 1 94 ? -12.477 -8.671 -4.962 1.00 75.12 94 ASN A CA 1
ATOM 732 C C . ASN A 1 94 ? -12.059 -9.784 -5.925 1.00 75.12 94 ASN A C 1
ATOM 734 O O . ASN A 1 94 ? -12.386 -10.948 -5.682 1.00 75.12 94 ASN A O 1
ATOM 738 N N . HIS A 1 95 ? -11.307 -9.464 -6.977 1.00 74.69 95 HIS A N 1
ATOM 739 C CA . HIS A 1 95 ? -10.825 -10.443 -7.951 1.00 74.69 95 HIS A CA 1
ATOM 740 C C . HIS A 1 95 ? -9.373 -10.894 -7.721 1.00 74.69 95 HIS A C 1
ATOM 742 O O . HIS A 1 95 ? -8.870 -11.717 -8.481 1.00 74.69 95 HIS A O 1
ATOM 748 N N . LEU A 1 96 ? -8.698 -10.402 -6.675 1.00 72.19 96 LEU A N 1
ATOM 749 C CA . LEU A 1 96 ? -7.334 -10.834 -6.339 1.00 72.19 96 LEU A CA 1
ATOM 750 C C . LEU A 1 96 ? -7.259 -12.307 -5.930 1.00 72.19 96 LEU A C 1
ATOM 752 O O . LEU A 1 96 ? -8.136 -12.813 -5.236 1.00 72.19 96 LEU A O 1
ATOM 756 N N . ASN A 1 97 ? -6.143 -12.968 -6.238 1.00 69.38 97 ASN A N 1
ATOM 757 C CA . ASN A 1 97 ? -5.798 -14.271 -5.660 1.00 69.38 97 ASN A CA 1
ATOM 758 C C . ASN A 1 97 ? -5.304 -14.110 -4.209 1.00 69.38 97 ASN A C 1
ATOM 760 O O . ASN A 1 97 ? -4.138 -14.351 -3.906 1.00 69.38 97 ASN A O 1
ATOM 764 N N . GLY A 1 98 ? -6.201 -13.681 -3.321 1.00 81.31 98 GLY A N 1
ATOM 765 C CA . GLY A 1 98 ? -5.914 -13.445 -1.906 1.00 81.31 98 GLY A CA 1
ATOM 766 C C . GLY A 1 98 ? -5.304 -12.074 -1.607 1.00 81.31 98 GLY A C 1
ATOM 767 O O . GLY A 1 98 ? -4.826 -11.366 -2.497 1.00 81.31 98 GLY A O 1
ATOM 768 N N . LEU A 1 99 ? -5.368 -11.679 -0.336 1.00 91.81 99 LEU A N 1
ATOM 769 C CA . LEU A 1 99 ? -4.678 -10.488 0.163 1.00 91.81 99 LEU A CA 1
ATOM 770 C C . LEU A 1 99 ? -3.210 -10.798 0.495 1.00 91.81 99 LEU A C 1
ATOM 772 O O . LEU A 1 99 ? -2.888 -11.906 0.916 1.00 91.81 99 LEU A O 1
ATOM 776 N N . GLN A 1 100 ? -2.320 -9.828 0.313 1.00 92.31 100 GLN A N 1
ATOM 777 C CA . GLN A 1 100 ? -0.907 -9.937 0.684 1.00 92.31 100 GLN A CA 1
ATOM 778 C C . GLN A 1 100 ? -0.688 -9.368 2.086 1.00 92.31 100 GLN A C 1
ATOM 780 O O . GLN A 1 100 ? -0.786 -8.156 2.299 1.00 92.31 100 GLN A O 1
ATOM 785 N N . ASP A 1 101 ? -0.420 -10.265 3.032 1.00 93.81 101 ASP A N 1
ATOM 786 C CA . ASP A 1 101 ? -0.316 -9.999 4.469 1.00 93.81 101 ASP A CA 1
ATOM 787 C C . ASP A 1 101 ? 0.679 -8.881 4.785 1.00 93.81 101 ASP A C 1
ATOM 789 O O . ASP A 1 101 ? 0.449 -8.075 5.687 1.00 93.81 101 ASP A O 1
ATOM 793 N N . GLU A 1 102 ? 1.772 -8.786 4.020 1.00 94.62 102 GLU A N 1
ATOM 794 C CA . GLU A 1 102 ? 2.826 -7.811 4.279 1.00 94.62 102 GLU A CA 1
ATOM 795 C C . GLU A 1 102 ? 2.369 -6.354 4.135 1.00 94.62 102 GLU A C 1
ATOM 797 O O . GLU A 1 102 ? 3.046 -5.472 4.674 1.00 94.62 102 GLU A O 1
ATOM 802 N N . TRP A 1 103 ? 1.255 -6.111 3.434 1.00 95.25 103 TRP A N 1
ATOM 803 C CA . TRP A 1 103 ? 0.735 -4.778 3.132 1.00 95.25 103 TRP A CA 1
ATOM 804 C C . TRP A 1 103 ? -0.448 -4.361 4.013 1.00 95.25 103 TRP A C 1
ATOM 806 O O . TRP A 1 103 ? -0.738 -3.170 4.109 1.00 95.25 103 TRP A O 1
ATOM 816 N N . LEU A 1 104 ? -1.113 -5.306 4.685 1.00 95.12 104 LEU A N 1
ATOM 817 C CA . LEU A 1 104 ? -2.299 -5.041 5.515 1.00 95.12 104 LEU A CA 1
ATOM 818 C C . LEU A 1 104 ? -2.080 -4.009 6.641 1.00 95.12 104 LEU A C 1
ATOM 820 O O . LEU A 1 104 ? -3.003 -3.239 6.903 1.00 95.12 104 LEU A O 1
ATOM 824 N N . PRO A 1 105 ? -0.892 -3.906 7.273 1.00 95.38 105 PRO A N 1
ATOM 825 C CA . PRO A 1 105 ? -0.653 -2.892 8.305 1.00 95.38 105 PRO A CA 1
ATOM 826 C C . PRO A 1 105 ? -0.605 -1.438 7.803 1.00 95.38 105 PRO A C 1
ATOM 828 O O . PRO A 1 105 ? -0.589 -0.522 8.623 1.00 95.38 105 PRO A O 1
ATOM 831 N N . TYR A 1 106 ? -0.565 -1.205 6.485 1.00 94.81 106 TYR A N 1
ATOM 832 C CA . TYR A 1 106 ? -0.365 0.124 5.882 1.00 94.81 106 TYR A CA 1
ATOM 833 C C . TYR A 1 106 ? -1.660 0.790 5.400 1.00 94.81 106 TYR A C 1
ATOM 835 O O . TYR A 1 106 ? -1.641 1.694 4.564 1.00 94.81 106 TYR A O 1
ATOM 843 N N . PHE A 1 107 ? -2.801 0.351 5.923 1.00 93.31 107 PHE A N 1
ATOM 844 C CA . PHE A 1 107 ? -4.099 0.961 5.656 1.00 93.31 107 PHE A CA 1
ATOM 845 C C . PHE A 1 107 ? -4.4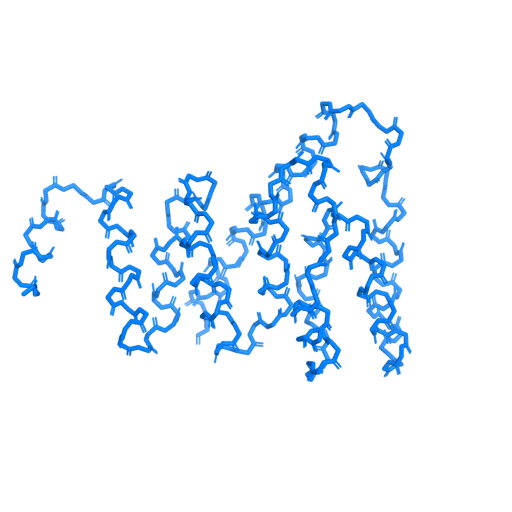90 1.895 6.799 1.00 93.31 107 PHE A C 1
ATOM 847 O O . PHE A 1 107 ? -4.754 1.431 7.901 1.00 93.31 107 PHE A O 1
ATOM 854 N N . TRP A 1 108 ? -4.506 3.207 6.567 1.00 91.25 108 TRP A N 1
ATOM 855 C CA . TRP A 1 108 ? -4.914 4.194 7.583 1.00 91.25 108 TRP A CA 1
ATOM 856 C C . TRP A 1 108 ? -6.364 4.650 7.412 1.00 91.25 108 TRP A C 1
ATOM 858 O O . TRP A 1 108 ? -6.958 5.169 8.354 1.00 91.25 108 TRP A O 1
ATOM 868 N N . ASP A 1 109 ? -6.946 4.459 6.226 1.00 88.81 109 ASP A N 1
ATOM 869 C CA . ASP A 1 109 ? -8.334 4.811 5.946 1.00 88.81 109 ASP A CA 1
ATOM 870 C C . ASP A 1 109 ? -9.279 3.666 6.353 1.00 88.81 109 ASP A C 1
ATOM 872 O O . ASP A 1 109 ? -9.144 2.525 5.897 1.00 88.81 109 ASP A O 1
ATOM 876 N N . MET A 1 110 ? -10.259 3.976 7.211 1.00 88.75 110 MET A N 1
ATOM 877 C CA . MET A 1 110 ? -11.221 2.996 7.727 1.00 88.75 110 MET A CA 1
ATOM 878 C C . MET A 1 110 ? -12.026 2.305 6.625 1.00 88.75 110 MET A C 1
ATOM 880 O O . MET A 1 110 ? -12.228 1.097 6.709 1.00 88.75 110 MET A O 1
ATOM 884 N N . CYS A 1 111 ? -12.431 3.024 5.575 1.00 88.12 111 CYS A N 1
ATOM 885 C CA . CYS A 1 111 ? -13.211 2.452 4.478 1.00 88.12 111 CYS A CA 1
ATOM 886 C C . CYS A 1 111 ? -12.418 1.359 3.749 1.00 88.12 111 CYS A C 1
ATOM 888 O O . CYS A 1 111 ? -12.988 0.359 3.312 1.00 88.12 111 CYS A O 1
ATOM 890 N N . TYR A 1 112 ? -11.096 1.520 3.631 1.00 91.12 112 TYR A N 1
ATOM 891 C CA . TYR A 1 112 ? -10.238 0.492 3.040 1.00 91.12 112 TYR A CA 1
ATOM 892 C C . TYR A 1 112 ? -10.065 -0.691 3.982 1.00 91.12 112 TYR A C 1
ATOM 894 O O . TYR A 1 112 ? -10.149 -1.830 3.533 1.00 91.12 112 TYR A O 1
ATOM 902 N N . VAL A 1 113 ? -9.853 -0.447 5.277 1.00 92.69 113 VAL A N 1
ATOM 903 C CA . VAL A 1 113 ? -9.731 -1.535 6.258 1.00 92.69 113 VAL A CA 1
ATOM 904 C C . VAL A 1 113 ? -11.014 -2.372 6.295 1.00 92.69 113 VAL A C 1
ATOM 906 O O . VAL A 1 113 ? -10.939 -3.595 6.216 1.00 92.69 113 VAL A O 1
ATOM 909 N N . GLU A 1 114 ? -12.189 -1.739 6.320 1.00 91.12 114 GLU A N 1
ATOM 910 C CA . GLU A 1 114 ? -13.492 -2.416 6.264 1.00 91.12 114 GLU A CA 1
ATOM 911 C C . GLU A 1 114 ? -13.677 -3.225 4.975 1.00 91.12 114 GLU A C 1
ATOM 913 O O . GLU A 1 114 ? -14.112 -4.378 5.022 1.00 91.12 114 GLU A O 1
ATOM 918 N N . LEU A 1 115 ? -13.294 -2.660 3.825 1.00 90.31 115 LEU A N 1
ATOM 919 C CA . LEU A 1 115 ? -13.299 -3.381 2.554 1.00 90.31 115 LEU A CA 1
ATOM 920 C C . LEU A 1 115 ? -12.419 -4.634 2.618 1.00 90.31 115 LEU A C 1
ATOM 922 O O . LEU A 1 115 ? -12.842 -5.714 2.208 1.00 90.31 115 LEU A O 1
ATOM 926 N N . LEU A 1 116 ? -11.198 -4.513 3.132 1.00 93.12 116 LEU A N 1
ATOM 927 C CA . LEU A 1 116 ? -10.276 -5.642 3.221 1.00 93.12 116 LEU A CA 1
ATOM 928 C C . LEU A 1 116 ? -10.776 -6.711 4.198 1.00 93.12 116 LEU A C 1
ATOM 930 O O . LEU A 1 116 ? -10.631 -7.896 3.904 1.00 93.12 116 LEU A O 1
ATOM 934 N N . ILE A 1 117 ? -11.409 -6.316 5.308 1.00 94.62 117 ILE A N 1
ATOM 935 C CA . ILE A 1 117 ? -12.072 -7.243 6.239 1.00 94.62 117 ILE A CA 1
ATOM 936 C C . ILE A 1 117 ? -13.174 -8.005 5.505 1.00 94.62 117 ILE A C 1
ATOM 938 O O . ILE A 1 117 ? -13.221 -9.230 5.578 1.00 94.62 117 ILE A O 1
ATOM 942 N N . HIS A 1 118 ? -14.023 -7.303 4.749 1.00 91.69 118 HIS A N 1
ATOM 943 C CA . HIS A 1 118 ? -15.086 -7.928 3.964 1.00 91.69 118 HIS A CA 1
ATOM 944 C C . HIS A 1 118 ? -14.537 -8.948 2.956 1.00 91.69 118 HIS A C 1
ATOM 946 O O . HIS A 1 118 ? -15.051 -10.064 2.864 1.00 91.69 118 HIS A O 1
ATOM 952 N N . VAL A 1 119 ? -13.469 -8.594 2.238 1.00 91.88 119 VAL A N 1
ATOM 953 C CA . VAL A 1 119 ? -12.808 -9.480 1.267 1.00 91.88 119 VAL A CA 1
ATOM 954 C C . VAL A 1 119 ? -12.204 -10.704 1.951 1.00 91.88 119 VAL A C 1
ATOM 956 O O . VAL A 1 119 ? -12.406 -11.826 1.483 1.00 91.88 119 VAL A O 1
ATOM 959 N N . ALA A 1 120 ? -11.483 -10.506 3.058 1.00 93.62 120 ALA A N 1
ATOM 960 C CA . ALA A 1 120 ? -10.886 -11.593 3.828 1.00 93.62 120 ALA A CA 1
ATOM 961 C C . ALA A 1 120 ? -11.967 -12.555 4.344 1.00 93.62 120 ALA A C 1
ATOM 963 O O . ALA A 1 120 ? -11.852 -13.768 4.164 1.00 93.62 120 ALA A O 1
ATOM 964 N N . HIS A 1 121 ? -13.056 -12.009 4.888 1.00 93.94 121 HIS A N 1
ATOM 965 C CA . HIS A 1 121 ? -14.195 -12.768 5.390 1.00 93.94 121 HIS A CA 1
ATOM 966 C C . HIS A 1 121 ? -14.866 -13.603 4.291 1.00 93.94 121 HIS A C 1
ATOM 968 O O . HIS A 1 121 ? -15.029 -14.814 4.440 1.00 93.94 121 HIS A O 1
ATOM 974 N N . GLN A 1 122 ? -15.199 -12.990 3.146 1.00 92.06 122 GLN A N 1
ATOM 975 C CA . GLN A 1 122 ? -15.824 -13.691 2.014 1.00 92.06 122 GLN A CA 1
ATOM 976 C C . GLN A 1 122 ? -14.977 -14.851 1.481 1.00 92.06 122 GLN A C 1
ATOM 978 O O . GLN A 1 122 ? -15.515 -15.805 0.919 1.00 92.06 122 GLN A O 1
ATOM 983 N N . ARG A 1 123 ? -13.655 -14.774 1.650 1.00 90.62 123 ARG A N 1
ATOM 984 C CA . ARG A 1 123 ? -12.702 -15.788 1.192 1.00 90.62 123 ARG A CA 1
ATOM 985 C C . ARG A 1 123 ? -12.306 -16.798 2.266 1.00 90.62 123 ARG A C 1
ATOM 987 O O . ARG A 1 123 ? -11.559 -17.723 1.960 1.00 90.62 123 ARG A O 1
ATOM 994 N N . GLY A 1 124 ? -12.770 -16.634 3.504 1.00 92.62 124 GLY A N 1
ATOM 995 C CA . GLY A 1 124 ? -12.333 -17.461 4.628 1.00 92.62 124 GLY A CA 1
ATOM 996 C C . GLY A 1 124 ? -10.860 -17.255 5.003 1.00 92.62 124 GLY A C 1
ATOM 997 O O . GLY A 1 124 ? -10.238 -18.157 5.562 1.00 92.62 124 GLY A O 1
ATOM 998 N N . GLU A 1 125 ? -10.278 -16.087 4.710 1.00 94.00 125 GLU A N 1
ATOM 999 C CA . GLU A 1 125 ? -8.912 -15.714 5.102 1.00 94.00 125 GLU A CA 1
ATOM 1000 C C . GLU A 1 125 ? -8.874 -15.252 6.574 1.00 94.00 125 GLU A C 1
ATOM 1002 O O . GLU A 1 125 ? -8.533 -14.109 6.879 1.00 94.00 125 GLU A O 1
ATOM 1007 N N . VAL A 1 126 ? -9.227 -16.155 7.498 1.00 95.81 126 VAL A N 1
ATOM 1008 C CA . VAL A 1 126 ? -9.485 -15.858 8.925 1.00 95.81 126 VAL A CA 1
ATOM 1009 C C . VAL A 1 126 ? -8.324 -15.130 9.613 1.00 95.81 126 VAL A C 1
ATOM 1011 O O . VAL A 1 126 ? -8.540 -14.192 10.378 1.00 95.81 126 VAL A O 1
ATOM 1014 N N . GLU A 1 127 ? -7.077 -15.512 9.330 1.00 96.69 127 GLU A N 1
ATOM 1015 C CA . GLU A 1 127 ? -5.911 -14.851 9.935 1.00 96.69 127 GLU A CA 1
ATOM 1016 C C . GLU A 1 127 ? -5.726 -13.409 9.446 1.00 96.69 127 GLU A C 1
ATOM 1018 O O . GLU A 1 127 ? -5.331 -12.539 10.224 1.00 96.69 127 GLU A O 1
ATOM 1023 N N . LYS A 1 128 ? -6.067 -13.128 8.184 1.00 95.75 128 LYS A N 1
ATOM 1024 C CA . LYS A 1 128 ? -5.983 -11.780 7.605 1.00 95.75 128 LYS A CA 1
ATOM 1025 C C . LYS A 1 128 ? -7.116 -10.906 8.116 1.00 95.75 128 LYS A C 1
ATOM 1027 O O . LYS A 1 128 ? -6.880 -9.761 8.489 1.00 95.75 128 LYS A O 1
ATOM 1032 N N . GLU A 1 129 ? -8.317 -11.471 8.217 1.00 96.44 129 GLU A N 1
ATOM 1033 C CA . GLU A 1 129 ? -9.459 -10.832 8.873 1.00 96.44 129 GLU A CA 1
ATOM 1034 C C . GLU A 1 129 ? -9.100 -10.439 10.316 1.00 96.44 129 GLU A C 1
ATOM 1036 O O . GLU A 1 129 ? -9.254 -9.281 10.701 1.00 96.44 129 GLU A O 1
ATOM 1041 N N . ARG A 1 130 ? -8.515 -11.361 11.093 1.00 96.75 130 ARG A N 1
ATOM 1042 C CA . ARG A 1 130 ? -8.051 -11.101 12.465 1.00 96.75 130 ARG A CA 1
ATOM 1043 C C . ARG A 1 130 ? -6.980 -10.010 12.528 1.00 96.75 130 ARG A C 1
ATOM 1045 O O . ARG A 1 130 ? -7.027 -9.165 13.422 1.00 96.75 130 ARG A O 1
ATOM 1052 N N . MET A 1 131 ? -6.026 -10.016 11.596 1.00 96.38 131 MET A N 1
ATOM 1053 C CA . MET A 1 131 ? -4.984 -8.989 11.508 1.00 96.38 131 MET A CA 1
ATOM 1054 C C . MET A 1 131 ? -5.585 -7.601 11.263 1.00 96.38 131 MET A C 1
ATOM 1056 O O . MET A 1 131 ? -5.228 -6.650 11.957 1.00 96.38 131 MET A O 1
ATOM 1060 N N . LEU A 1 132 ? -6.526 -7.492 10.325 1.00 96.69 132 LEU A N 1
ATOM 1061 C CA . LEU A 1 132 ? -7.196 -6.236 9.988 1.00 96.69 132 LEU A CA 1
ATOM 1062 C C . LEU A 1 132 ? -8.098 -5.733 11.122 1.00 96.69 132 LEU A C 1
ATOM 1064 O O . LEU A 1 132 ? -8.078 -4.543 11.432 1.00 96.69 132 LEU A O 1
ATOM 1068 N N . LEU A 1 133 ? -8.830 -6.630 11.790 1.00 96.38 133 LEU A N 1
ATOM 1069 C CA . LEU A 1 133 ? -9.631 -6.291 12.972 1.00 96.38 133 LEU A CA 1
ATOM 1070 C C . LEU A 1 133 ? -8.757 -5.763 14.117 1.00 96.38 133 LEU A C 1
ATOM 1072 O O . LEU A 1 133 ? -9.114 -4.775 14.753 1.00 96.38 133 LEU A O 1
ATOM 1076 N N . SER A 1 134 ? -7.602 -6.388 14.359 1.00 95.38 134 SER A N 1
ATOM 1077 C CA . SER A 1 134 ? -6.623 -5.912 15.346 1.00 95.38 134 SER A CA 1
ATOM 1078 C C . SER A 1 134 ? -6.060 -4.539 14.967 1.00 95.38 134 SER A C 1
ATOM 1080 O O . SER A 1 134 ? -5.959 -3.646 15.806 1.00 95.38 134 SER A O 1
ATOM 1082 N N . HIS A 1 135 ? -5.748 -4.336 13.684 1.00 93.94 135 HIS A N 1
ATOM 1083 C CA . HIS A 1 135 ? -5.262 -3.052 13.182 1.00 93.94 135 HIS A CA 1
ATOM 1084 C C . HIS A 1 135 ? -6.291 -1.930 13.376 1.00 93.94 135 HIS A C 1
ATOM 1086 O O . HIS A 1 135 ? -5.926 -0.856 13.844 1.00 93.94 135 HIS A O 1
ATOM 1092 N N . LEU A 1 136 ? -7.579 -2.192 13.133 1.00 91.88 136 LEU A N 1
ATOM 1093 C CA . LEU A 1 136 ? -8.665 -1.230 13.364 1.00 91.88 136 LEU A CA 1
ATOM 1094 C C . LEU A 1 136 ? -8.813 -0.825 14.845 1.00 91.88 136 LEU A C 1
ATOM 1096 O O . LEU A 1 136 ? -9.262 0.280 15.140 1.00 91.88 136 LEU A O 1
ATOM 1100 N N . GLN A 1 137 ? -8.419 -1.695 15.780 1.00 92.25 137 GLN A N 1
ATOM 1101 C CA . GLN A 1 137 ? -8.493 -1.443 17.227 1.00 92.25 137 GLN A CA 1
ATOM 1102 C C . GLN A 1 137 ? -7.337 -0.591 17.771 1.00 92.25 137 GLN A C 1
ATOM 1104 O O . GLN A 1 137 ? -7.329 -0.256 18.958 1.00 92.25 137 GLN A O 1
ATOM 1109 N N . ARG A 1 138 ? -6.354 -0.23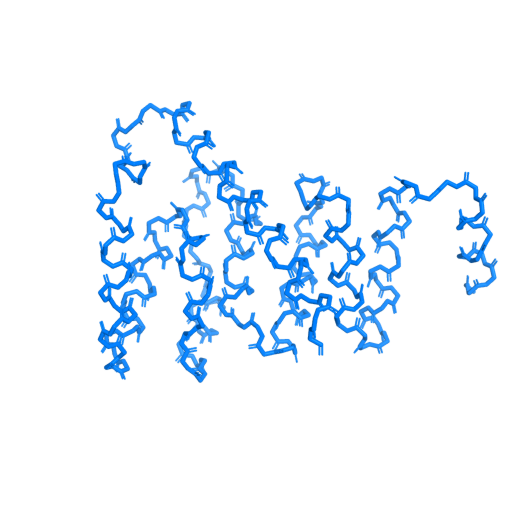1 16.939 1.00 93.12 138 ARG A N 1
ATOM 1110 C CA . ARG A 1 138 ? -5.248 0.644 17.342 1.00 93.12 138 ARG A CA 1
ATOM 1111 C C . ARG A 1 138 ? -5.771 2.009 17.783 1.00 93.12 138 ARG A C 1
ATOM 1113 O O . ARG A 1 138 ? -6.633 2.598 17.134 1.00 93.12 138 ARG A O 1
ATOM 1120 N N . ASN A 1 139 ? -5.201 2.553 18.855 1.00 92.19 139 ASN A N 1
ATOM 1121 C CA . ASN A 1 139 ? -5.607 3.859 19.376 1.00 92.19 139 ASN A CA 1
ATOM 1122 C C . ASN A 1 139 ? -5.403 4.971 18.340 1.00 92.19 139 ASN A C 1
ATOM 1124 O O . ASN A 1 139 ? -6.192 5.909 18.278 1.00 92.19 139 ASN A O 1
ATOM 1128 N N . GLU A 1 140 ? -4.371 4.854 17.509 1.00 91.44 140 GLU A N 1
ATOM 1129 C CA . GLU A 1 140 ? -4.025 5.806 16.454 1.00 91.44 140 GLU A CA 1
ATOM 1130 C C . GLU A 1 140 ? -5.078 5.852 15.334 1.00 91.44 140 GLU A C 1
ATOM 1132 O O . GLU A 1 140 ? -5.319 6.921 14.774 1.00 91.44 140 GLU A O 1
ATOM 1137 N N . MET A 1 141 ? -5.771 4.732 15.083 1.00 88.75 141 MET A N 1
ATOM 1138 C CA . MET A 1 141 ? -6.864 4.629 14.109 1.00 88.75 141 MET A CA 1
ATOM 1139 C C . MET A 1 141 ? -8.150 5.314 14.590 1.00 88.75 141 MET A C 1
ATOM 1141 O O . MET A 1 141 ? -9.081 5.474 13.814 1.00 88.75 141 MET A O 1
ATOM 1145 N N . ASN A 1 142 ? -8.252 5.733 15.855 1.00 88.94 142 ASN A N 1
ATOM 1146 C CA . ASN A 1 142 ? -9.491 6.295 16.388 1.00 88.94 142 ASN A CA 1
ATOM 1147 C C . ASN A 1 142 ? -9.846 7.640 15.723 1.00 88.94 142 ASN A C 1
ATOM 1149 O O . ASN A 1 142 ? -9.129 8.631 15.863 1.00 88.94 142 ASN A O 1
ATOM 1153 N N . MET A 1 143 ? -11.008 7.718 15.063 1.00 84.38 143 MET A N 1
ATOM 1154 C CA . MET A 1 143 ? -11.469 8.948 14.402 1.00 84.38 143 MET A CA 1
ATOM 1155 C C . MET A 1 143 ? -11.757 10.103 15.364 1.00 84.38 143 MET A C 1
ATOM 1157 O O . MET A 1 143 ? -11.779 11.249 14.921 1.00 84.38 143 MET A O 1
ATOM 1161 N N . ASN A 1 144 ? -11.913 9.842 16.664 1.00 89.06 144 ASN A N 1
ATOM 1162 C CA . ASN A 1 144 ? -12.055 10.886 17.682 1.00 89.06 144 ASN A CA 1
ATOM 1163 C C . ASN A 1 144 ? -10.717 11.541 18.073 1.00 89.06 144 ASN A C 1
ATOM 1165 O O . ASN A 1 144 ? -10.712 12.511 18.832 1.00 89.06 144 ASN A O 1
ATOM 1169 N N . ASN A 1 145 ? -9.586 11.036 17.569 1.00 90.81 145 ASN A N 1
ATOM 1170 C CA . ASN A 1 145 ? -8.285 11.671 17.744 1.00 90.81 145 ASN A CA 1
ATOM 1171 C C . ASN A 1 145 ? -8.258 13.073 17.124 1.00 90.81 145 ASN A C 1
ATOM 1173 O O . ASN A 1 145 ? -8.966 13.378 16.159 1.00 90.81 145 ASN A O 1
ATOM 1177 N N . SER A 1 146 ? -7.379 13.928 17.653 1.00 93.50 146 SER A N 1
ATOM 1178 C CA . SER A 1 146 ? -7.163 15.257 17.084 1.00 93.50 146 SER A CA 1
ATOM 1179 C C . SER A 1 146 ? -6.700 15.153 15.627 1.00 93.50 146 SER A C 1
ATOM 1181 O O . SER A 1 146 ? -5.989 14.222 15.245 1.00 93.50 146 SER A O 1
ATOM 1183 N N . ALA A 1 147 ? -7.065 16.139 14.803 1.00 89.31 147 ALA A N 1
ATOM 1184 C CA . ALA A 1 147 ? -6.650 16.170 13.401 1.00 89.31 147 ALA A CA 1
ATOM 1185 C C . ALA A 1 147 ? -5.119 16.102 13.243 1.00 89.31 147 ALA A C 1
ATOM 1187 O O . ALA A 1 147 ? -4.633 15.440 12.332 1.00 89.31 147 ALA A O 1
ATOM 1188 N N . ALA A 1 148 ? -4.370 16.721 14.164 1.00 90.62 148 ALA A N 1
ATOM 1189 C CA . ALA A 1 148 ? -2.911 16.665 14.189 1.00 90.62 148 ALA A CA 1
ATOM 1190 C C . ALA A 1 148 ? -2.382 15.245 14.446 1.00 90.62 148 ALA A C 1
ATOM 1192 O O . ALA A 1 148 ? -1.483 14.802 13.740 1.00 90.62 148 ALA A O 1
ATOM 1193 N N . LEU A 1 149 ? -2.967 14.514 15.404 1.00 90.94 149 LEU A N 1
ATOM 1194 C CA . LEU A 1 149 ? -2.557 13.141 15.707 1.00 90.94 149 LEU A CA 1
ATOM 1195 C C . LEU A 1 149 ? -2.887 12.187 14.553 1.00 90.94 149 LEU A C 1
ATOM 1197 O O . LEU A 1 149 ? -2.050 11.371 14.178 1.00 90.94 149 LEU A O 1
ATOM 1201 N N . ARG A 1 150 ? -4.074 12.328 13.945 1.00 89.62 150 ARG A N 1
ATOM 1202 C CA . ARG A 1 150 ? -4.448 11.545 12.753 1.00 89.62 150 ARG A CA 1
ATOM 1203 C C . ARG A 1 150 ? -3.500 11.825 11.590 1.00 89.62 150 ARG A C 1
ATOM 1205 O O . ARG A 1 150 ? -3.036 10.889 10.954 1.00 89.62 150 ARG A O 1
ATOM 1212 N N . LYS A 1 151 ? -3.167 13.098 11.350 1.00 89.12 151 LYS A N 1
ATOM 1213 C CA . LYS A 1 151 ? -2.214 13.489 10.308 1.00 89.12 151 LYS A CA 1
ATOM 1214 C C . LYS A 1 151 ? -0.832 12.879 10.551 1.00 89.12 151 LYS A C 1
ATOM 1216 O O . LYS A 1 151 ? -0.296 12.258 9.644 1.00 89.12 151 LYS A O 1
ATOM 1221 N N . GLN A 1 152 ? -0.304 12.989 11.770 1.00 90.94 152 GLN A N 1
ATOM 1222 C CA . GLN A 1 152 ? 0.991 12.410 12.136 1.00 90.94 152 GLN A CA 1
ATOM 1223 C C . GLN A 1 152 ? 1.024 10.892 11.914 1.00 90.94 152 GLN A C 1
ATOM 1225 O O . GLN A 1 152 ? 1.985 10.360 11.367 1.00 90.94 152 GLN A O 1
ATOM 1230 N N . PHE A 1 153 ? -0.032 10.191 12.327 1.00 91.06 153 PHE A N 1
ATOM 1231 C CA . PHE A 1 153 ? -0.144 8.750 12.138 1.00 91.06 153 PHE A CA 1
ATOM 1232 C C . PHE A 1 153 ? -0.202 8.360 10.654 1.00 91.06 153 PHE A C 1
ATOM 1234 O O . PHE A 1 153 ? 0.532 7.474 10.216 1.00 91.06 153 PHE A O 1
ATOM 1241 N N . THR A 1 154 ? -1.023 9.059 9.869 1.00 90.06 154 THR A N 1
ATOM 1242 C CA . THR A 1 154 ? -1.122 8.864 8.420 1.00 90.06 154 THR A CA 1
ATOM 1243 C C . THR A 1 154 ? 0.209 9.133 7.718 1.00 90.06 154 THR A C 1
ATOM 1245 O O . THR A 1 154 ? 0.603 8.360 6.850 1.00 90.06 154 THR A O 1
ATOM 1248 N N . GLU A 1 155 ? 0.922 10.201 8.083 1.00 89.62 155 GLU A N 1
ATOM 1249 C CA . GLU A 1 155 ? 2.247 10.513 7.532 1.00 89.62 155 GLU A CA 1
ATOM 1250 C C . GLU A 1 155 ? 3.264 9.408 7.858 1.00 89.62 155 GLU A C 1
ATOM 1252 O O . GLU A 1 155 ? 3.938 8.936 6.945 1.00 89.62 155 GLU A O 1
ATOM 1257 N N . SER A 1 156 ? 3.291 8.911 9.102 1.00 91.75 156 SER A N 1
ATOM 1258 C CA . SER A 1 156 ? 4.151 7.783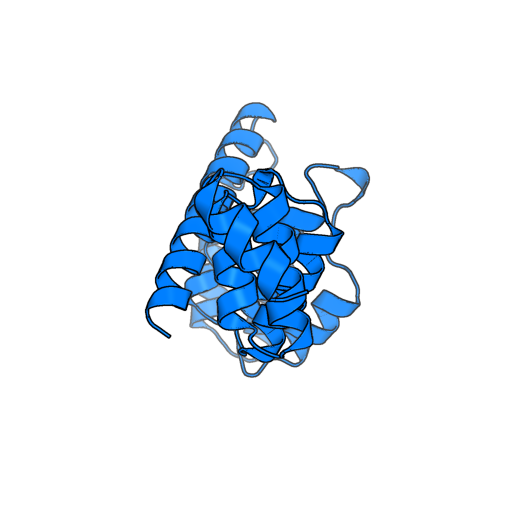 9.504 1.00 91.75 156 SER A CA 1
ATOM 1259 C C . SER A 1 156 ? 3.872 6.531 8.671 1.00 91.75 156 SER A C 1
ATOM 1261 O O . SER A 1 156 ? 4.787 5.947 8.097 1.00 91.75 156 SER A O 1
ATOM 1263 N N . LEU A 1 157 ? 2.600 6.133 8.537 1.00 92.62 157 LEU A N 1
ATOM 1264 C CA . LEU A 1 157 ? 2.238 4.945 7.758 1.00 92.62 157 LEU A CA 1
ATOM 1265 C C . LEU A 1 157 ? 2.538 5.102 6.266 1.00 92.62 157 LEU A C 1
ATOM 1267 O O . LEU A 1 157 ? 2.975 4.137 5.639 1.00 92.62 157 LEU A O 1
ATOM 1271 N N . LYS A 1 158 ? 2.327 6.297 5.697 1.00 90.19 158 LYS A N 1
ATOM 1272 C CA . LYS A 1 158 ? 2.702 6.605 4.310 1.00 90.19 158 LYS A CA 1
ATOM 1273 C C . LYS A 1 158 ? 4.208 6.410 4.116 1.00 90.19 158 LYS A C 1
ATOM 1275 O O . LYS A 1 158 ? 4.606 5.711 3.186 1.00 90.19 158 LYS A O 1
ATOM 1280 N N . GLU A 1 159 ? 5.037 6.987 4.986 1.00 89.75 159 GLU A N 1
ATOM 1281 C CA . GLU A 1 159 ? 6.499 6.869 4.910 1.00 89.75 159 GLU A CA 1
ATOM 1282 C C . GLU A 1 159 ? 6.974 5.417 5.042 1.00 89.75 159 GLU A C 1
ATOM 1284 O O . GLU A 1 159 ? 7.709 4.933 4.178 1.00 89.75 159 GLU A O 1
ATOM 1289 N N . GLU A 1 160 ? 6.493 4.694 6.056 1.00 92.88 160 GLU A N 1
ATOM 1290 C CA . GLU A 1 160 ? 6.856 3.291 6.285 1.00 92.88 160 GLU A CA 1
ATOM 1291 C C . GLU A 1 160 ? 6.422 2.381 5.125 1.00 92.88 160 GLU A C 1
ATOM 1293 O O . GLU A 1 160 ? 7.164 1.482 4.717 1.00 92.88 160 GLU A O 1
ATOM 1298 N N . PHE A 1 161 ? 5.230 2.613 4.564 1.00 93.50 161 PHE A N 1
ATOM 1299 C CA . PHE A 1 161 ? 4.737 1.882 3.397 1.00 93.50 161 PHE A CA 1
ATOM 1300 C C . PHE A 1 161 ? 5.650 2.079 2.188 1.00 93.50 161 PHE A C 1
ATOM 1302 O O . PHE A 1 161 ? 6.055 1.107 1.549 1.00 93.50 161 PHE A O 1
ATOM 1309 N N . ILE A 1 162 ? 5.983 3.334 1.884 1.00 91.12 162 ILE A N 1
ATOM 1310 C CA . ILE A 1 162 ? 6.842 3.714 0.760 1.00 91.12 162 ILE A CA 1
ATOM 1311 C C . ILE A 1 162 ? 8.220 3.068 0.903 1.00 91.12 162 ILE A C 1
ATOM 1313 O O . ILE A 1 162 ? 8.724 2.476 -0.055 1.00 91.12 162 ILE A O 1
ATOM 1317 N N . GLU A 1 163 ? 8.821 3.167 2.089 1.00 90.81 163 GLU A N 1
ATOM 1318 C CA . GLU A 1 163 ? 10.136 2.597 2.369 1.00 90.81 163 GLU A CA 1
ATOM 1319 C C . GLU A 1 163 ? 10.119 1.075 2.207 1.00 90.81 163 GLU A C 1
ATOM 1321 O O . GLU A 1 163 ? 10.937 0.512 1.471 1.00 90.81 163 GLU A O 1
ATOM 1326 N N . LYS A 1 164 ? 9.142 0.396 2.818 1.00 94.19 164 LYS A N 1
ATOM 1327 C CA . LYS A 1 164 ? 9.012 -1.057 2.698 1.00 94.19 164 LYS A CA 1
ATOM 1328 C C . LYS A 1 164 ? 8.761 -1.494 1.260 1.00 94.19 164 LYS A C 1
ATOM 1330 O O . LYS A 1 164 ? 9.348 -2.484 0.822 1.00 94.19 164 LYS A O 1
ATOM 1335 N N . LEU A 1 165 ? 7.921 -0.774 0.515 1.00 93.19 165 LEU A N 1
ATOM 1336 C CA . LEU A 1 165 ? 7.646 -1.067 -0.889 1.00 93.19 165 LEU A CA 1
ATOM 1337 C C . LEU A 1 165 ? 8.907 -0.938 -1.743 1.00 93.19 165 LEU A C 1
ATOM 1339 O O . LEU A 1 165 ? 9.202 -1.830 -2.540 1.00 93.19 165 LEU A O 1
ATOM 1343 N N . TYR A 1 166 ? 9.683 0.125 -1.536 1.00 91.56 166 TYR A N 1
ATOM 1344 C CA . TYR A 1 166 ? 10.955 0.323 -2.220 1.00 91.56 166 TYR A CA 1
ATOM 1345 C C . TYR A 1 166 ? 11.931 -0.826 -1.938 1.00 91.56 166 TYR A C 1
ATOM 1347 O O . TYR A 1 166 ? 12.432 -1.458 -2.870 1.00 91.56 166 TYR A O 1
ATOM 1355 N N . LEU A 1 167 ? 12.138 -1.166 -0.661 1.00 91.94 167 LEU A N 1
ATOM 1356 C CA . LEU A 1 167 ? 13.020 -2.266 -0.256 1.00 91.94 167 LEU A CA 1
ATOM 1357 C C . LEU A 1 167 ? 12.556 -3.617 -0.814 1.00 91.94 167 LEU A C 1
ATOM 1359 O O . LEU A 1 167 ? 13.370 -4.406 -1.291 1.00 91.94 167 LEU A O 1
ATOM 1363 N N . ARG A 1 168 ? 11.246 -3.880 -0.805 1.00 92.38 168 ARG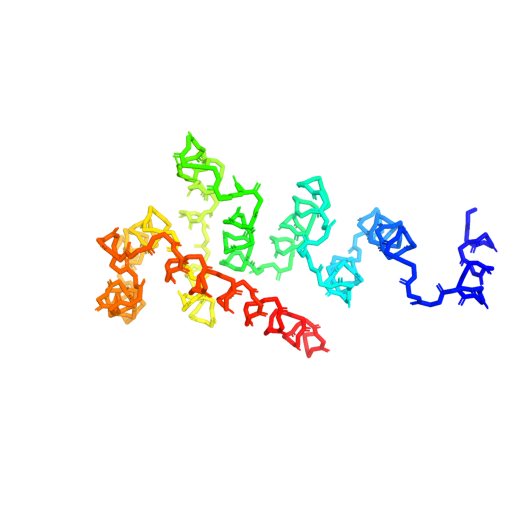 A N 1
ATOM 1364 C CA . ARG A 1 168 ? 10.669 -5.110 -1.356 1.00 92.38 168 ARG A CA 1
ATOM 1365 C C . ARG A 1 168 ? 10.938 -5.237 -2.851 1.00 92.38 168 ARG A C 1
ATOM 1367 O O . ARG A 1 168 ? 11.342 -6.307 -3.301 1.00 92.38 168 ARG A O 1
ATOM 1374 N N . LEU A 1 169 ? 10.750 -4.156 -3.605 1.00 91.00 169 LEU A N 1
ATOM 1375 C CA . LEU A 1 169 ? 10.994 -4.137 -5.045 1.00 91.00 169 LEU A CA 1
ATOM 1376 C C . LEU A 1 169 ? 12.474 -4.306 -5.388 1.00 91.00 169 LEU A C 1
ATOM 1378 O O . LEU A 1 169 ? 12.771 -4.890 -6.422 1.00 91.00 169 LEU A O 1
ATOM 1382 N N . LEU A 1 170 ? 13.409 -3.866 -4.540 1.00 88.88 170 LEU A N 1
ATOM 1383 C CA . LEU A 1 170 ? 14.838 -4.118 -4.762 1.00 88.88 170 LEU A CA 1
ATOM 1384 C C . LEU A 1 170 ? 15.196 -5.613 -4.725 1.00 88.88 170 LEU A C 1
ATOM 1386 O O . LEU A 1 170 ? 16.118 -6.020 -5.429 1.00 88.88 170 LEU A O 1
ATOM 1390 N N . ILE A 1 171 ? 14.465 -6.411 -3.942 1.00 88.06 171 ILE A N 1
ATOM 1391 C CA . ILE A 1 171 ? 14.757 -7.833 -3.696 1.00 88.06 171 ILE A CA 1
ATOM 1392 C C . ILE A 1 171 ? 14.007 -8.768 -4.666 1.00 88.06 171 ILE A C 1
ATOM 1394 O O . ILE A 1 171 ? 14.464 -9.886 -4.893 1.00 88.06 171 ILE A O 1
ATOM 1398 N N . LEU A 1 172 ? 12.870 -8.328 -5.220 1.00 77.25 172 LEU A N 1
ATOM 1399 C CA . LEU A 1 172 ? 12.090 -9.060 -6.237 1.00 77.25 172 LEU A CA 1
ATOM 1400 C C . LEU A 1 172 ? 12.851 -9.229 -7.554 1.00 77.25 172 LEU A C 1
ATOM 1402 O O . LEU A 1 172 ? 12.773 -10.318 -8.153 1.00 77.25 172 LEU A O 1
#

Sequence (172 aa):
MDRLVSRVIQLDPQDVMFDALMGDLYYDRAKYKECVLHVLKNKPIVFSDVVLKKCMNCLEALGQHTASVAMHQITVGDDPSSGGFDKKVFNNVNHLNGLQDEWLPYFWDMCYVELLIHVAHQRGEVEKERMLLSHLQRNEMNMNNSAALRKQFTESLKEEFIEKLYLRLLIL

Radius of gyration: 17.11 Å; Cα contacts (8 Å, |Δi|>4): 158; chains: 1; bounding box: 41×35×46 Å

pLDDT: mean 82.33, std 14.03, range [45.31, 96.75]

InterPro domains:
  IPR057980 Integrator complex subunit 8, TPR repeats [PF25756] (2-164)